Protein AF-A0A022QIA5-F1 (afdb_monomer)

Structure (mmCIF, N/CA/C/O backbone):
data_AF-A0A022QIA5-F1
#
_entry.id   AF-A0A022QIA5-F1
#
loop_
_atom_site.group_PDB
_atom_site.id
_atom_site.type_symbol
_atom_site.label_atom_id
_atom_site.label_alt_id
_atom_site.label_comp_id
_atom_site.label_asym_id
_atom_site.label_entity_id
_atom_site.label_seq_id
_atom_site.pdbx_PDB_ins_code
_atom_site.Cartn_x
_atom_site.Cartn_y
_atom_site.Cartn_z
_atom_site.occupancy
_atom_site.B_iso_or_equiv
_atom_site.auth_seq_id
_atom_site.auth_comp_id
_atom_site.auth_asym_id
_atom_site.auth_atom_id
_atom_site.pdbx_PDB_model_num
ATOM 1 N N . VAL A 1 1 ? 16.794 -0.903 4.811 1.00 48.12 1 VAL A N 1
ATOM 2 C CA . VAL A 1 1 ? 15.528 -0.507 4.130 1.00 48.12 1 VAL A CA 1
ATOM 3 C C . VAL A 1 1 ? 14.441 -1.575 4.216 1.00 48.12 1 VAL A C 1
ATOM 5 O O . VAL A 1 1 ? 13.542 -1.371 5.014 1.00 48.12 1 VAL A O 1
ATOM 8 N N . LEU A 1 2 ? 14.530 -2.714 3.507 1.00 49.31 2 LEU A N 1
ATOM 9 C CA . LEU A 1 2 ? 13.574 -3.840 3.649 1.00 49.31 2 LEU A CA 1
ATOM 10 C C . LEU A 1 2 ? 13.624 -4.485 5.048 1.00 49.31 2 LEU A C 1
ATOM 12 O O . LEU A 1 2 ? 12.595 -4.635 5.698 1.00 49.31 2 LEU A O 1
ATOM 16 N N . PHE A 1 3 ? 14.831 -4.749 5.564 1.00 47.00 3 PHE A N 1
ATOM 17 C CA . PHE A 1 3 ? 15.029 -5.278 6.923 1.00 47.00 3 PHE A CA 1
ATOM 18 C C . PHE A 1 3 ? 14.518 -4.336 8.031 1.00 47.00 3 PHE A C 1
ATOM 20 O O . PHE A 1 3 ? 13.974 -4.806 9.024 1.00 47.00 3 PHE A O 1
ATOM 27 N N . ASP A 1 4 ? 14.612 -3.012 7.847 1.00 51.31 4 ASP A N 1
ATOM 28 C CA . ASP A 1 4 ? 14.115 -2.027 8.826 1.00 51.31 4 ASP A CA 1
ATOM 29 C C . ASP A 1 4 ? 12.598 -1.815 8.769 1.00 51.31 4 ASP A C 1
ATOM 31 O O . ASP A 1 4 ? 12.047 -1.170 9.661 1.00 51.31 4 ASP A O 1
ATOM 35 N N . LEU A 1 5 ? 11.927 -2.236 7.691 1.00 52.97 5 LEU A N 1
ATOM 36 C CA . LEU A 1 5 ? 10.467 -2.183 7.595 1.00 52.97 5 LEU A CA 1
ATOM 37 C C . LEU A 1 5 ? 9.867 -3.420 8.270 1.00 52.97 5 LEU A C 1
ATOM 39 O O . LEU A 1 5 ? 8.979 -3.263 9.099 1.00 52.97 5 LEU A O 1
ATOM 43 N N . CYS A 1 6 ? 10.430 -4.609 8.016 1.00 55.09 6 CYS A N 1
ATOM 44 C CA . CYS A 1 6 ? 10.035 -5.842 8.707 1.00 55.09 6 CYS A CA 1
ATOM 45 C C . CYS A 1 6 ? 10.266 -5.762 10.225 1.00 55.09 6 CYS A C 1
ATOM 47 O O . CYS A 1 6 ? 9.341 -6.016 10.985 1.00 55.09 6 CYS A O 1
ATOM 49 N N . PHE A 1 7 ? 11.434 -5.287 10.682 1.00 53.16 7 PHE A N 1
ATOM 50 C CA . PHE A 1 7 ? 11.736 -5.208 12.122 1.00 53.16 7 PHE A CA 1
ATOM 51 C C . PHE A 1 7 ? 10.823 -4.236 12.898 1.00 53.16 7 PHE A C 1
ATOM 53 O O . PHE A 1 7 ? 10.632 -4.367 14.107 1.00 53.16 7 PHE A O 1
ATOM 60 N N . LEU A 1 8 ? 10.251 -3.241 12.210 1.00 53.69 8 LEU A N 1
ATOM 61 C CA . LEU A 1 8 ? 9.265 -2.323 12.789 1.00 53.69 8 LEU A CA 1
ATOM 62 C C . LEU A 1 8 ? 7.876 -2.958 12.917 1.00 53.69 8 LEU A C 1
ATOM 64 O O . LEU A 1 8 ? 7.134 -2.553 13.805 1.00 53.69 8 LEU A O 1
ATOM 68 N N . LEU A 1 9 ? 7.550 -3.937 12.069 1.00 54.66 9 LEU A N 1
ATOM 69 C CA . LEU A 1 9 ? 6.294 -4.691 12.107 1.00 54.66 9 LEU A CA 1
ATOM 70 C C . LEU A 1 9 ? 6.356 -5.845 13.124 1.00 54.66 9 LEU A C 1
ATOM 72 O O . LEU A 1 9 ? 5.374 -6.090 13.815 1.00 54.66 9 LEU A O 1
ATOM 76 N N . ASP A 1 10 ? 7.526 -6.464 13.317 1.00 54.59 10 ASP A N 1
ATOM 77 C CA . ASP A 1 10 ? 7.734 -7.539 14.308 1.00 54.59 10 ASP A CA 1
ATOM 78 C C . ASP A 1 10 ? 7.530 -7.081 15.772 1.00 54.59 10 ASP A C 1
ATOM 80 O O . ASP A 1 10 ? 7.316 -7.901 16.664 1.00 54.59 10 ASP A O 1
ATOM 84 N N . ASN A 1 11 ? 7.574 -5.768 16.037 1.00 49.16 11 ASN A N 1
ATOM 85 C CA . ASN A 1 11 ? 7.332 -5.175 17.361 1.00 49.16 11 ASN A CA 1
ATOM 86 C C . ASN A 1 11 ? 5.886 -4.700 17.588 1.00 49.16 11 ASN A C 1
ATOM 88 O O . ASN A 1 11 ? 5.582 -4.229 18.683 1.00 49.16 11 ASN A O 1
ATOM 92 N N . ILE A 1 12 ? 4.986 -4.832 16.606 1.00 56.47 12 IL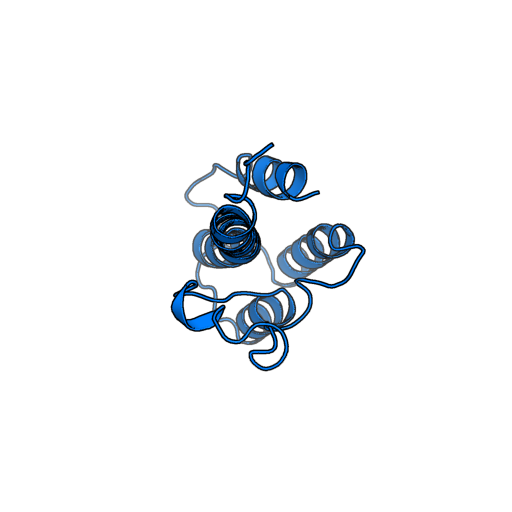E A N 1
ATOM 93 C CA . ILE A 1 12 ? 3.555 -4.499 16.768 1.00 56.47 12 ILE A CA 1
ATOM 94 C C . ILE A 1 12 ? 2.762 -5.729 17.244 1.00 56.47 12 ILE A C 1
ATOM 96 O O . ILE A 1 12 ? 1.567 -5.880 17.020 1.00 56.47 12 ILE A O 1
ATOM 100 N N . GLY A 1 13 ? 3.436 -6.641 17.946 1.00 55.81 13 GLY A N 1
ATOM 101 C CA . GLY A 1 13 ? 2.808 -7.790 18.577 1.00 55.81 13 GLY A CA 1
ATOM 102 C C . GLY A 1 13 ? 1.950 -7.377 19.771 1.00 55.81 13 GLY A C 1
ATO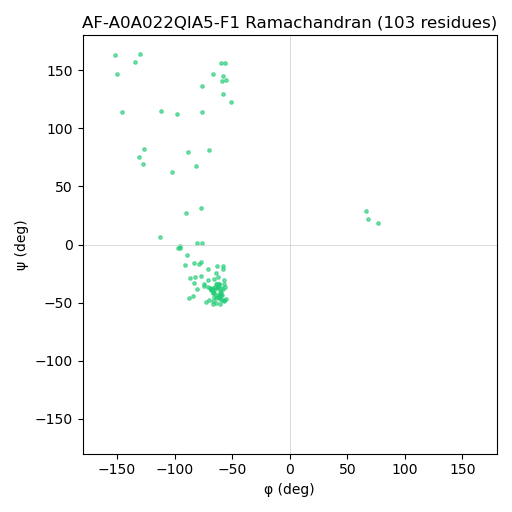M 103 O O . GLY A 1 13 ? 2.383 -7.524 20.910 1.00 55.81 13 GLY A O 1
ATOM 104 N N . THR A 1 14 ? 0.718 -6.925 19.527 1.00 51.75 14 THR A N 1
ATOM 105 C CA . THR A 1 14 ? -0.361 -6.947 20.526 1.00 51.75 14 THR A CA 1
ATOM 106 C C . THR A 1 14 ? -1.714 -7.205 19.871 1.00 51.75 14 THR A C 1
ATOM 108 O O . THR A 1 14 ? -2.240 -6.356 19.158 1.00 51.75 14 THR A O 1
ATOM 111 N N . ALA A 1 15 ? -2.302 -8.362 20.181 1.00 59.03 15 ALA A N 1
ATOM 112 C CA . ALA A 1 15 ? -3.692 -8.683 19.884 1.00 59.03 15 ALA A CA 1
ATOM 113 C C . ALA A 1 15 ? -4.666 -7.793 20.688 1.00 59.03 15 ALA A C 1
ATOM 115 O O . ALA A 1 15 ? -4.408 -7.484 21.854 1.00 59.03 15 ALA A O 1
ATOM 116 N N . ALA A 1 16 ? -5.818 -7.486 20.077 1.00 57.62 16 ALA A N 1
ATOM 117 C CA . ALA A 1 16 ? -7.022 -6.879 20.670 1.00 57.62 16 ALA A CA 1
ATOM 118 C C . ALA A 1 16 ? -7.000 -5.364 20.969 1.00 57.62 16 ALA A C 1
ATOM 120 O O . ALA A 1 16 ? -7.850 -4.877 21.722 1.00 57.62 16 ALA A O 1
ATOM 121 N N . ALA A 1 17 ? -6.092 -4.595 20.363 1.00 63.00 17 ALA A N 1
ATOM 122 C CA . ALA A 1 17 ? -6.215 -3.138 20.371 1.00 63.00 17 ALA A CA 1
ATOM 123 C C . ALA A 1 17 ? -7.302 -2.688 19.369 1.00 63.00 17 ALA A C 1
ATOM 125 O O . ALA A 1 17 ? -7.347 -3.204 18.250 1.00 63.00 17 ALA A O 1
ATOM 126 N N . PRO A 1 18 ? -8.188 -1.738 19.728 1.00 73.94 18 PRO A N 1
ATOM 127 C CA . PRO A 1 18 ? -9.098 -1.138 18.757 1.00 73.94 18 PRO A CA 1
ATOM 128 C C . PRO A 1 18 ? -8.294 -0.499 17.622 1.00 73.94 18 PRO A C 1
ATOM 130 O O . PRO A 1 18 ? -7.217 0.053 17.865 1.00 73.94 18 PRO A O 1
ATOM 133 N N . LEU A 1 19 ? -8.826 -0.561 16.396 1.00 83.06 19 LEU A N 1
ATOM 134 C CA . LEU A 1 19 ? -8.209 0.077 15.236 1.00 83.06 19 LEU A CA 1
ATOM 135 C C . LEU A 1 19 ? -7.902 1.549 15.577 1.00 83.06 19 LEU A C 1
ATOM 137 O O . LEU A 1 19 ? -8.824 2.278 15.965 1.00 83.06 19 LEU A O 1
ATOM 141 N N . PRO A 1 20 ? -6.636 1.995 15.465 1.00 87.50 20 PRO A N 1
ATOM 142 C CA . PRO A 1 20 ? -6.296 3.399 15.636 1.00 87.50 20 PRO A CA 1
ATOM 143 C C . PRO A 1 20 ? -7.103 4.278 14.682 1.00 87.50 20 PRO A C 1
ATOM 145 O O . PRO A 1 20 ? -7.549 3.828 13.624 1.00 87.50 20 PRO A O 1
ATOM 148 N N . ASP A 1 21 ? -7.274 5.554 15.027 1.00 92.31 21 ASP A N 1
ATOM 149 C CA . ASP A 1 21 ? -7.946 6.462 14.108 1.00 92.31 21 ASP A CA 1
ATOM 150 C C . ASP A 1 21 ? -7.202 6.559 12.765 1.00 92.31 21 ASP A C 1
ATOM 152 O O . ASP A 1 21 ? -6.000 6.305 12.633 1.00 92.31 21 ASP A O 1
ATOM 156 N N . LYS A 1 22 ? -7.951 6.944 11.737 1.00 92.75 22 LYS A N 1
ATOM 157 C CA . LYS A 1 22 ? -7.460 7.001 10.363 1.00 92.75 22 LYS A CA 1
ATOM 158 C C . LYS A 1 22 ? -6.235 7.906 10.200 1.00 92.75 22 LYS A C 1
ATOM 160 O O . LYS A 1 22 ? -5.358 7.587 9.406 1.00 92.75 22 LYS A O 1
ATOM 165 N N . ASN A 1 23 ? -6.142 8.999 10.959 1.00 94.44 23 ASN A N 1
ATOM 166 C CA . ASN A 1 23 ? -5.010 9.922 10.872 1.00 94.44 23 ASN A CA 1
ATOM 167 C C . ASN A 1 23 ? -3.735 9.292 11.447 1.00 94.44 23 ASN A C 1
ATOM 169 O O . ASN A 1 23 ? -2.648 9.504 10.910 1.00 94.44 23 ASN A O 1
ATOM 173 N N . ALA A 1 24 ? -3.858 8.497 12.512 1.00 92.69 24 ALA A N 1
ATOM 174 C CA . ALA A 1 24 ? -2.747 7.733 13.063 1.00 92.69 24 ALA A CA 1
ATOM 175 C C . ALA A 1 24 ? -2.222 6.694 12.056 1.00 92.69 24 ALA A C 1
ATOM 177 O O . ALA A 1 24 ? -1.008 6.583 11.874 1.00 92.69 24 ALA A O 1
ATOM 178 N N . LEU A 1 25 ? -3.117 5.983 11.363 1.00 93.12 25 LEU A N 1
ATOM 179 C CA . LEU A 1 25 ? -2.744 5.007 10.332 1.00 93.12 25 LEU A CA 1
ATOM 180 C C . LEU A 1 25 ? -2.094 5.674 9.109 1.00 93.12 25 LEU A C 1
ATOM 182 O O . LEU A 1 25 ? -1.065 5.196 8.635 1.00 93.12 25 LEU A O 1
ATOM 186 N N . GLU A 1 26 ? -2.610 6.819 8.653 1.00 95.94 26 GLU A N 1
ATOM 187 C CA . GLU A 1 26 ? -1.969 7.618 7.594 1.00 95.94 26 GLU A CA 1
ATOM 188 C C . GLU A 1 26 ? -0.563 8.083 8.005 1.00 95.94 26 GLU A C 1
ATOM 190 O O . GLU A 1 26 ? 0.390 7.957 7.237 1.00 95.94 26 GLU A O 1
ATOM 195 N N . LEU A 1 27 ? -0.378 8.532 9.253 1.00 94.00 27 LEU A N 1
ATOM 196 C CA . LEU A 1 27 ? 0.941 8.926 9.755 1.00 94.00 27 LEU A CA 1
ATOM 197 C C . LEU A 1 27 ? 1.935 7.754 9.766 1.00 94.00 27 LEU A C 1
ATOM 199 O O . LEU A 1 27 ? 3.131 7.949 9.524 1.00 94.00 27 LEU A O 1
ATOM 203 N N . ILE A 1 28 ? 1.465 6.541 10.069 1.00 91.00 28 ILE A N 1
ATOM 204 C CA . ILE A 1 28 ? 2.278 5.324 9.974 1.00 91.00 28 ILE A CA 1
ATOM 205 C C . ILE A 1 28 ? 2.665 5.082 8.514 1.00 91.00 28 ILE A C 1
ATOM 207 O O . ILE A 1 28 ? 3.855 4.935 8.229 1.00 91.00 28 ILE A O 1
ATOM 211 N N . LEU A 1 29 ? 1.705 5.116 7.586 1.00 93.56 29 LEU A N 1
ATOM 212 C CA . LEU A 1 29 ? 1.978 4.936 6.160 1.00 93.56 29 LEU A CA 1
ATOM 213 C C . LEU A 1 29 ? 2.968 5.971 5.617 1.00 93.56 29 LEU A C 1
ATOM 215 O O . LEU A 1 29 ? 3.842 5.618 4.829 1.00 93.56 29 LEU A O 1
ATOM 219 N N . ASP A 1 30 ? 2.893 7.225 6.057 1.00 94.56 30 ASP A N 1
ATOM 220 C CA . ASP A 1 30 ? 3.835 8.273 5.655 1.00 94.56 30 ASP A CA 1
ATOM 221 C C . ASP A 1 30 ? 5.249 8.006 6.173 1.00 94.56 30 ASP A C 1
ATOM 223 O O . ASP A 1 30 ? 6.236 8.202 5.461 1.00 94.56 30 ASP A O 1
ATOM 227 N N . LYS A 1 31 ? 5.378 7.542 7.421 1.00 90.94 31 LYS A N 1
ATOM 228 C CA . LYS A 1 31 ? 6.681 7.172 7.993 1.00 90.94 31 LYS A CA 1
ATOM 229 C C . LYS A 1 31 ? 7.293 5.969 7.280 1.00 90.94 31 LYS A C 1
ATOM 231 O O . LYS A 1 31 ? 8.507 5.952 7.080 1.00 90.94 31 LYS A O 1
ATOM 236 N N . LEU A 1 32 ? 6.477 4.984 6.911 1.00 89.25 32 LEU A N 1
ATOM 237 C CA . LEU A 1 32 ? 6.925 3.798 6.184 1.00 89.25 32 LEU A CA 1
ATOM 238 C C . LEU A 1 32 ? 7.315 4.151 4.744 1.00 89.25 32 LEU A C 1
ATOM 240 O O . LEU A 1 32 ? 8.419 3.816 4.323 1.00 89.25 32 LEU A O 1
ATOM 244 N N . GLN A 1 33 ? 6.479 4.903 4.023 1.00 92.56 33 GLN A N 1
ATOM 245 C CA . GLN A 1 33 ? 6.743 5.293 2.635 1.00 92.56 33 GLN A CA 1
ATOM 246 C C . GLN A 1 33 ? 7.957 6.218 2.500 1.00 92.56 33 GLN A C 1
ATOM 248 O O . GLN A 1 33 ? 8.681 6.130 1.517 1.00 92.56 33 GLN A O 1
ATOM 253 N N . LYS A 1 34 ? 8.281 7.035 3.511 1.00 91.12 34 LYS A N 1
ATOM 254 C CA . LYS A 1 34 ? 9.549 7.794 3.531 1.00 91.12 34 LYS A CA 1
ATOM 255 C C . LYS A 1 34 ? 10.800 6.913 3.436 1.00 91.12 34 LYS A C 1
ATOM 257 O O . LYS A 1 34 ? 11.861 7.423 3.084 1.00 91.12 34 LYS A O 1
ATOM 262 N N . LYS A 1 35 ? 10.706 5.619 3.766 1.00 86.44 35 LYS A N 1
ATOM 263 C CA . LYS A 1 35 ? 11.808 4.661 3.591 1.00 86.44 35 LYS A CA 1
ATOM 264 C C . LYS A 1 35 ? 11.892 4.100 2.170 1.00 86.44 35 LYS A C 1
ATOM 266 O O . LYS A 1 35 ? 12.935 3.563 1.807 1.00 86.44 35 LYS A O 1
ATOM 271 N N . ASP A 1 36 ? 10.843 4.242 1.366 1.00 89.25 36 ASP A N 1
ATOM 272 C CA . ASP A 1 36 ? 10.845 3.923 -0.061 1.00 89.25 36 ASP A CA 1
ATOM 273 C C . ASP A 1 36 ? 11.458 5.079 -0.866 1.00 89.25 36 ASP A C 1
ATOM 275 O O . ASP A 1 36 ? 10.791 5.795 -1.607 1.00 89.25 36 ASP A O 1
ATOM 279 N N . VAL A 1 37 ? 12.762 5.293 -0.674 1.00 89.25 37 VAL A N 1
ATOM 280 C CA . VAL A 1 37 ? 13.509 6.433 -1.241 1.00 89.25 37 VAL A CA 1
ATOM 281 C C . VAL A 1 37 ? 13.413 6.499 -2.769 1.00 89.25 37 VAL A C 1
ATOM 283 O O . VAL A 1 37 ? 13.464 7.585 -3.342 1.00 89.25 37 VAL A O 1
ATOM 286 N N . TYR A 1 38 ? 13.275 5.347 -3.425 1.00 89.94 38 TYR A N 1
ATOM 287 C CA . TYR A 1 38 ? 13.211 5.235 -4.882 1.00 89.94 38 TYR A CA 1
ATOM 288 C C . TYR A 1 38 ? 11.778 5.151 -5.424 1.00 89.94 38 TYR A C 1
ATOM 290 O O . TYR A 1 38 ? 11.604 5.120 -6.639 1.00 89.94 38 TYR A O 1
ATOM 298 N N . GLY A 1 39 ? 10.763 5.122 -4.555 1.00 91.06 39 GLY A N 1
ATOM 299 C CA . GLY A 1 39 ? 9.357 5.060 -4.956 1.00 91.06 39 GLY A CA 1
ATOM 300 C C . GLY A 1 39 ? 8.943 3.740 -5.612 1.00 91.06 39 GLY A C 1
ATOM 301 O O . GLY A 1 39 ? 7.967 3.720 -6.355 1.00 91.06 39 GLY A O 1
ATOM 302 N N . VAL A 1 40 ? 9.677 2.648 -5.377 1.00 90.00 40 VAL A N 1
ATOM 303 C CA . VAL A 1 40 ? 9.445 1.350 -6.043 1.00 90.00 40 VAL A CA 1
ATOM 304 C C . VAL A 1 40 ? 8.163 0.679 -5.540 1.00 90.00 40 VAL A C 1
ATOM 306 O O . VAL A 1 40 ? 7.592 -0.158 -6.231 1.00 90.00 40 VAL A O 1
ATOM 309 N N . TYR A 1 41 ? 7.688 1.063 -4.355 1.00 92.81 41 TYR A N 1
ATOM 310 C CA . TYR A 1 41 ? 6.500 0.509 -3.704 1.00 92.81 41 TYR A CA 1
ATOM 311 C C . TYR A 1 41 ? 5.358 1.529 -3.601 1.00 92.81 41 TYR A C 1
ATOM 313 O O . TYR A 1 41 ? 4.362 1.277 -2.918 1.00 92.81 41 TYR A O 1
ATOM 321 N N . ALA A 1 42 ? 5.516 2.705 -4.216 1.00 95.38 42 ALA A N 1
ATOM 322 C CA . ALA A 1 42 ? 4.555 3.798 -4.123 1.00 95.38 42 ALA A CA 1
ATOM 323 C C . ALA A 1 42 ? 3.229 3.472 -4.827 1.00 95.38 42 ALA A C 1
ATOM 325 O O . ALA A 1 42 ? 2.172 3.800 -4.296 1.00 95.38 42 ALA A O 1
ATOM 326 N N . GLU A 1 43 ? 3.305 2.811 -5.982 1.00 97.56 43 GLU A N 1
ATOM 327 C CA . GLU A 1 43 ? 2.189 2.493 -6.877 1.00 97.56 43 GLU A CA 1
ATOM 328 C C . GLU A 1 43 ? 2.208 1.000 -7.255 1.00 97.56 43 GLU A C 1
ATOM 330 O O . GLU A 1 43 ? 3.237 0.338 -7.071 1.00 97.56 43 GLU A O 1
ATOM 335 N N . PRO A 1 44 ? 1.103 0.448 -7.798 1.00 97.81 44 PRO A N 1
ATOM 336 C CA . PRO A 1 44 ? 1.079 -0.924 -8.290 1.00 97.81 44 PRO A CA 1
ATOM 337 C C . PRO A 1 44 ? 2.179 -1.183 -9.326 1.00 97.81 44 PRO A C 1
ATOM 339 O O . PRO A 1 44 ? 2.440 -0.347 -10.192 1.00 97.81 44 PRO A O 1
ATOM 342 N N . VAL A 1 45 ? 2.783 -2.371 -9.270 1.00 95.38 45 VAL A N 1
ATOM 343 C CA . VAL A 1 45 ? 3.822 -2.786 -10.222 1.00 95.38 45 VAL A CA 1
ATOM 344 C C . VAL A 1 45 ? 3.299 -2.754 -11.660 1.00 95.38 45 VAL A C 1
ATOM 346 O O . VAL A 1 45 ? 2.273 -3.351 -11.976 1.00 95.38 45 VAL A O 1
ATOM 349 N N . ASP A 1 46 ? 4.025 -2.102 -12.569 1.00 94.25 46 ASP A N 1
ATOM 350 C CA . ASP A 1 46 ? 3.663 -2.127 -13.985 1.00 94.25 46 ASP A CA 1
ATOM 351 C C . ASP A 1 46 ? 4.053 -3.472 -14.616 1.00 94.25 46 ASP A C 1
ATOM 353 O O . ASP A 1 46 ? 5.230 -3.789 -14.785 1.00 94.25 46 ASP A O 1
ATOM 357 N N . SER A 1 47 ? 3.050 -4.252 -15.024 1.00 92.62 47 SER A N 1
ATOM 358 C CA . SER A 1 47 ? 3.235 -5.507 -15.772 1.00 92.62 47 SER A CA 1
ATOM 359 C C . SER A 1 47 ? 4.001 -5.352 -17.093 1.00 92.62 47 SER A C 1
ATOM 361 O O . SER A 1 47 ? 4.495 -6.336 -17.629 1.00 92.62 47 SER A O 1
ATOM 363 N N . LYS A 1 48 ? 4.109 -4.144 -17.658 1.00 93.62 48 LYS A N 1
ATOM 364 C CA . LYS A 1 48 ? 4.952 -3.905 -18.838 1.00 93.62 48 LYS A CA 1
ATOM 365 C C . LYS A 1 48 ? 6.434 -3.897 -18.485 1.00 93.62 48 LYS A C 1
ATOM 367 O O . LYS A 1 48 ? 7.240 -4.369 -19.281 1.00 93.62 48 LYS A O 1
ATOM 372 N N . GLU A 1 49 ? 6.767 -3.376 -17.308 1.00 91.00 49 GLU A N 1
ATOM 373 C CA . GLU A 1 49 ? 8.134 -3.319 -16.789 1.00 91.00 49 GLU A CA 1
ATOM 374 C C . GLU A 1 49 ? 8.544 -4.669 -16.185 1.00 91.00 49 GLU A C 1
ATOM 376 O O . GLU A 1 49 ? 9.672 -5.115 -16.386 1.00 91.00 49 GLU A O 1
ATOM 381 N N . LEU A 1 50 ? 7.615 -5.354 -15.502 1.00 91.88 50 LEU A N 1
ATOM 382 C CA . LEU A 1 50 ? 7.816 -6.680 -14.906 1.00 91.88 50 LEU A CA 1
ATOM 383 C C . LEU A 1 50 ? 6.727 -7.681 -15.358 1.00 91.88 50 LEU A C 1
ATOM 385 O O . LEU A 1 50 ? 5.752 -7.910 -14.632 1.00 91.88 50 LEU A O 1
ATOM 389 N N . PRO A 1 51 ? 6.871 -8.294 -16.550 1.00 93.88 51 PRO A N 1
ATOM 390 C CA . PRO A 1 51 ? 5.836 -9.144 -17.150 1.00 93.88 51 PRO A CA 1
ATOM 391 C C . PRO A 1 51 ? 5.451 -10.397 -16.361 1.00 93.88 51 PRO A C 1
ATOM 393 O O . PRO A 1 51 ? 4.319 -10.856 -16.479 1.00 93.88 51 PRO A O 1
ATOM 396 N N . ASP A 1 52 ? 6.357 -10.949 -15.557 1.00 93.19 52 ASP A N 1
ATOM 397 C CA . ASP A 1 52 ? 6.150 -12.166 -14.765 1.00 93.19 52 ASP A CA 1
ATOM 398 C C . ASP A 1 52 ? 5.719 -11.888 -13.315 1.00 93.19 52 ASP A C 1
ATOM 400 O O . ASP A 1 52 ? 5.412 -12.820 -12.566 1.00 93.19 52 ASP A O 1
ATOM 404 N N . TYR A 1 53 ? 5.639 -10.617 -12.900 1.00 94.50 53 TYR A N 1
ATOM 405 C CA . TYR A 1 53 ? 5.366 -10.253 -11.508 1.00 94.50 53 TYR A CA 1
ATOM 406 C C . TYR A 1 53 ? 4.059 -10.855 -10.987 1.00 94.50 53 TYR A C 1
ATOM 408 O O . TYR A 1 53 ? 4.038 -11.493 -9.935 1.00 94.50 53 TYR A O 1
ATOM 416 N N . TYR A 1 54 ? 2.971 -10.713 -11.743 1.00 95.62 54 TYR A N 1
ATOM 417 C CA . TYR A 1 54 ? 1.641 -11.177 -11.335 1.00 95.62 54 TYR A CA 1
ATOM 418 C C . TYR A 1 54 ? 1.444 -12.695 -11.471 1.00 95.62 54 TYR A C 1
ATOM 420 O O . TYR A 1 54 ? 0.537 -13.263 -10.856 1.00 95.62 54 TYR A O 1
ATOM 428 N N . ASP A 1 55 ? 2.319 -13.383 -12.206 1.00 94.81 55 ASP A N 1
ATOM 429 C CA . ASP A 1 55 ? 2.350 -14.846 -12.213 1.00 94.81 55 ASP A CA 1
ATOM 430 C C . ASP A 1 55 ? 2.955 -15.384 -10.910 1.00 94.81 55 ASP A C 1
ATOM 432 O O . ASP A 1 55 ? 2.522 -16.421 -10.387 1.00 94.81 55 ASP A O 1
ATOM 436 N N . LEU A 1 56 ? 3.926 -14.657 -10.356 1.00 93.50 56 LEU A N 1
ATOM 437 C CA . LEU A 1 56 ? 4.678 -15.022 -9.159 1.00 93.50 56 LEU A CA 1
ATOM 438 C C . LEU A 1 56 ? 3.994 -14.559 -7.869 1.00 93.50 56 LEU A C 1
ATOM 440 O O . LEU A 1 56 ? 3.860 -15.341 -6.924 1.00 93.50 56 LEU A O 1
ATOM 444 N N . ILE A 1 57 ? 3.543 -13.309 -7.841 1.00 95.44 57 ILE A N 1
ATOM 445 C CA . ILE A 1 57 ? 2.984 -12.640 -6.671 1.00 95.44 57 ILE A CA 1
ATOM 446 C C . ILE A 1 57 ? 1.460 -12.699 -6.718 1.00 95.44 57 ILE A C 1
ATOM 448 O O . ILE A 1 57 ? 0.814 -12.087 -7.564 1.00 95.44 57 ILE A O 1
ATOM 452 N N . LYS A 1 58 ? 0.870 -13.450 -5.781 1.00 96.44 58 LYS A N 1
ATOM 453 C CA . LYS A 1 58 ? -0.579 -13.720 -5.761 1.00 96.44 58 LYS A CA 1
ATOM 454 C C . LYS A 1 58 ? -1.413 -12.607 -5.138 1.00 96.44 58 LYS A C 1
ATOM 456 O O . LYS A 1 58 ? -2.568 -12.441 -5.517 1.00 96.44 58 LYS A O 1
ATOM 461 N N . TYR A 1 59 ? -0.828 -11.853 -4.214 1.00 97.56 59 TYR A N 1
ATOM 462 C CA . TYR A 1 59 ? -1.496 -10.769 -3.495 1.00 97.56 59 TYR A CA 1
ATOM 463 C C . TYR A 1 59 ? -0.660 -9.489 -3.607 1.00 97.56 59 TYR A C 1
ATOM 465 O O . TYR A 1 59 ? -0.031 -9.090 -2.628 1.00 97.56 59 TYR A O 1
ATOM 473 N N . PRO A 1 60 ? -0.580 -8.884 -4.808 1.00 97.50 60 PRO A N 1
ATOM 474 C CA . PRO A 1 60 ? 0.190 -7.664 -5.036 1.00 97.50 60 PRO A CA 1
ATOM 475 C C . PRO A 1 60 ? -0.305 -6.536 -4.125 1.00 97.50 60 PRO A C 1
ATOM 477 O O . PRO A 1 60 ? -1.509 -6.393 -3.904 1.00 97.50 60 PRO A O 1
ATOM 480 N N . MET A 1 61 ? 0.628 -5.746 -3.595 1.00 98.25 61 MET A N 1
ATOM 481 C CA . MET A 1 61 ? 0.325 -4.649 -2.681 1.00 98.25 61 MET A CA 1
ATOM 482 C C . MET A 1 61 ? 1.358 -3.532 -2.803 1.00 98.25 61 MET A C 1
ATOM 484 O O . MET A 1 61 ? 2.537 -3.796 -3.035 1.00 98.25 61 MET A O 1
ATOM 488 N N . ASP A 1 62 ? 0.895 -2.300 -2.619 1.00 97.62 62 ASP A N 1
ATOM 489 C CA . ASP A 1 62 ? 1.651 -1.056 -2.749 1.00 97.62 62 ASP A CA 1
ATOM 490 C C . ASP A 1 62 ? 1.047 0.027 -1.833 1.00 97.62 62 ASP A C 1
ATOM 492 O O . ASP A 1 62 ? -0.092 -0.091 -1.363 1.00 97.62 62 ASP A O 1
ATOM 496 N N . PHE A 1 63 ? 1.796 1.099 -1.570 1.00 97.44 63 PHE A N 1
ATOM 497 C CA . PHE A 1 63 ? 1.379 2.152 -0.641 1.00 97.44 63 PHE A CA 1
ATOM 498 C C . PHE A 1 63 ? 0.120 2.915 -1.083 1.00 97.44 63 PHE A C 1
ATOM 500 O O . PHE A 1 63 ? -0.664 3.321 -0.214 1.00 97.44 63 PHE A O 1
ATOM 507 N N . ALA A 1 64 ? -0.099 3.122 -2.385 1.00 98.31 64 ALA A N 1
ATOM 508 C CA . ALA A 1 64 ? -1.302 3.776 -2.899 1.00 98.31 64 ALA A CA 1
ATOM 509 C C . ALA A 1 64 ? -2.544 2.889 -2.718 1.00 98.31 64 ALA A C 1
ATOM 511 O O . ALA A 1 64 ? -3.621 3.377 -2.355 1.00 98.31 64 ALA A O 1
ATOM 512 N N . THR A 1 65 ? -2.408 1.575 -2.895 1.00 98.62 65 THR A N 1
ATOM 513 C CA . THR A 1 65 ? -3.475 0.603 -2.645 1.00 98.62 65 THR A CA 1
ATOM 514 C C . THR A 1 65 ? -3.841 0.523 -1.167 1.00 98.62 65 THR A C 1
ATOM 516 O O . THR A 1 65 ? -5.033 0.598 -0.854 1.00 98.62 65 THR A O 1
ATOM 519 N N . VAL A 1 66 ? -2.864 0.470 -0.253 1.00 98.25 66 VAL A N 1
ATOM 520 C CA . VAL A 1 66 ? -3.138 0.495 1.198 1.00 98.25 66 VAL A CA 1
ATOM 521 C C . VAL A 1 66 ? -3.853 1.787 1.602 1.00 98.25 66 VAL A C 1
ATOM 523 O O . VAL A 1 66 ? -4.863 1.737 2.306 1.00 98.25 66 VAL A O 1
ATOM 526 N N . ARG A 1 67 ? -3.417 2.947 1.088 1.00 98.25 67 ARG A N 1
ATOM 527 C CA . ARG A 1 67 ? -4.114 4.227 1.320 1.00 98.25 67 ARG A CA 1
ATOM 528 C C . ARG A 1 67 ? -5.543 4.194 0.820 1.00 98.25 67 ARG A C 1
ATOM 530 O O . ARG A 1 67 ? -6.452 4.561 1.550 1.00 98.25 67 ARG A O 1
ATOM 537 N N . ARG A 1 68 ? -5.779 3.714 -0.399 1.00 98.62 68 ARG A N 1
ATOM 538 C CA . ARG A 1 68 ? -7.134 3.610 -0.954 1.00 98.62 68 ARG A CA 1
ATOM 539 C C . ARG A 1 68 ? -8.033 2.714 -0.095 1.00 98.62 68 ARG A C 1
ATOM 541 O O . ARG A 1 68 ? -9.168 3.094 0.181 1.00 98.62 68 ARG A O 1
ATOM 548 N N . LYS A 1 69 ? -7.529 1.565 0.370 1.00 98.44 69 LYS A N 1
ATOM 549 C CA . LYS A 1 69 ? -8.255 0.665 1.285 1.00 98.44 69 LYS A CA 1
ATOM 550 C C . LYS A 1 69 ? -8.559 1.343 2.625 1.00 98.44 69 LYS A C 1
ATOM 552 O O . LYS A 1 69 ? -9.703 1.307 3.074 1.00 98.44 69 LYS A O 1
ATOM 557 N N . LEU A 1 70 ? -7.588 2.043 3.212 1.00 97.38 70 LEU A N 1
ATOM 558 C CA . LEU A 1 70 ? -7.779 2.824 4.437 1.00 97.38 70 LEU A CA 1
ATOM 559 C C . LEU A 1 70 ? -8.821 3.935 4.244 1.00 97.38 70 LEU A C 1
ATOM 561 O O . LEU A 1 70 ? -9.709 4.128 5.075 1.00 97.38 70 LEU A O 1
ATOM 565 N N . GLN A 1 71 ? -8.753 4.650 3.121 1.00 97.00 71 GLN A N 1
ATOM 566 C CA . GLN A 1 71 ? -9.668 5.740 2.804 1.00 97.00 71 GLN A CA 1
ATOM 567 C C . GLN A 1 71 ? -11.113 5.267 2.654 1.00 97.00 71 GLN A C 1
ATOM 569 O O . GLN A 1 71 ? -12.017 5.938 3.157 1.00 97.00 71 GLN A O 1
ATOM 574 N N . ASN A 1 72 ? -11.291 4.084 2.069 1.00 97.50 72 ASN A N 1
ATOM 575 C CA . ASN A 1 72 ? -12.577 3.428 1.867 1.00 97.50 72 ASN A CA 1
ATOM 576 C C . ASN A 1 72 ? -13.102 2.692 3.112 1.00 97.50 72 ASN A C 1
ATOM 578 O O . ASN A 1 72 ? -14.153 2.061 3.029 1.00 97.50 72 ASN A O 1
ATOM 582 N N . GLY A 1 73 ? -12.388 2.731 4.245 1.00 95.25 73 GLY A N 1
ATOM 583 C CA . GLY A 1 73 ? -12.787 2.018 5.461 1.00 95.25 73 GLY A CA 1
ATOM 584 C C . GLY A 1 73 ? -12.745 0.496 5.309 1.00 95.25 73 GLY A C 1
ATOM 585 O O . GLY A 1 73 ? -13.522 -0.204 5.943 1.00 95.25 73 GLY A O 1
ATOM 586 N N . SER A 1 74 ? -11.867 -0.026 4.447 1.00 96.88 74 SER A N 1
ATOM 587 C CA . SER A 1 74 ? -11.752 -1.465 4.164 1.00 96.88 74 SER A CA 1
ATOM 588 C C . SER A 1 74 ? -11.030 -2.265 5.256 1.00 96.88 74 SER A C 1
ATOM 590 O O . SER A 1 74 ? -10.841 -3.466 5.081 1.00 96.88 74 SER A O 1
ATOM 592 N N . TYR A 1 75 ? -10.600 -1.613 6.339 1.00 95.44 75 TYR A N 1
ATOM 593 C CA . TYR A 1 75 ? -9.961 -2.245 7.489 1.00 95.44 75 TYR A CA 1
ATOM 594 C C . TYR A 1 75 ? -10.886 -2.146 8.698 1.00 95.44 75 TYR A C 1
ATOM 596 O O . TYR A 1 75 ? -11.167 -1.052 9.184 1.00 95.44 75 TYR A O 1
ATOM 604 N N . GLU A 1 76 ? -11.352 -3.294 9.173 1.00 91.62 76 GLU A N 1
ATOM 605 C CA . GLU A 1 76 ? -12.132 -3.435 10.403 1.00 91.62 76 GLU A CA 1
ATOM 606 C C . GLU A 1 76 ? -11.217 -3.580 11.624 1.00 91.62 76 GLU A C 1
ATOM 608 O O . GLU A 1 76 ? -11.582 -3.183 12.731 1.00 91.62 76 GLU A O 1
ATOM 613 N N . THR A 1 77 ? -10.018 -4.136 11.422 1.00 89.62 77 THR A N 1
ATOM 614 C CA . THR A 1 77 ? -9.048 -4.404 12.488 1.00 89.62 77 THR A CA 1
ATOM 615 C C . THR A 1 77 ? -7.640 -3.963 12.095 1.00 89.62 77 THR A C 1
ATOM 617 O O . THR A 1 77 ? -7.323 -3.825 10.908 1.00 89.62 77 THR A O 1
ATOM 620 N N . LEU A 1 78 ? -6.789 -3.718 13.098 1.00 86.06 78 LEU A N 1
ATOM 621 C CA . LEU A 1 78 ? -5.402 -3.306 12.874 1.00 86.06 78 LEU A CA 1
ATOM 622 C C . LEU A 1 78 ? -4.620 -4.396 12.131 1.00 86.06 78 LEU A C 1
ATOM 624 O O . LEU A 1 78 ? -3.845 -4.088 11.232 1.00 86.06 78 LEU A O 1
ATOM 628 N N . GLU A 1 79 ? -4.905 -5.663 12.422 1.00 87.38 79 GLU A N 1
ATOM 629 C CA . GLU A 1 79 ? -4.254 -6.817 11.803 1.00 87.38 79 GLU A CA 1
ATOM 630 C C . GLU A 1 79 ? -4.488 -6.862 10.284 1.00 87.38 79 GLU A C 1
ATOM 632 O O . GLU A 1 79 ? -3.601 -7.260 9.532 1.00 87.38 79 GLU A O 1
ATOM 637 N N . GLN A 1 80 ? -5.657 -6.425 9.799 1.00 93.75 80 GLN A N 1
ATOM 638 C CA . GLN A 1 80 ? -5.929 -6.354 8.357 1.00 93.75 80 GLN A CA 1
ATOM 639 C C . GLN A 1 80 ? -5.086 -5.270 7.669 1.00 9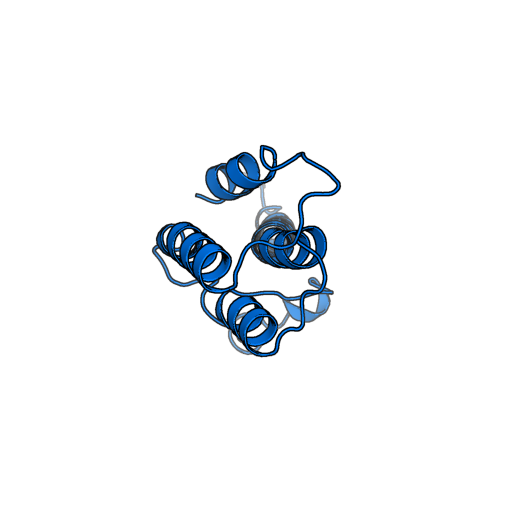3.75 80 GLN A C 1
ATOM 641 O O . GLN A 1 80 ? -4.611 -5.472 6.551 1.00 93.75 80 GLN A O 1
ATOM 646 N N . PHE A 1 81 ? -4.898 -4.128 8.334 1.00 93.69 81 PHE A N 1
ATOM 647 C CA . PHE A 1 81 ? -4.028 -3.056 7.854 1.00 93.69 81 PHE A CA 1
ATOM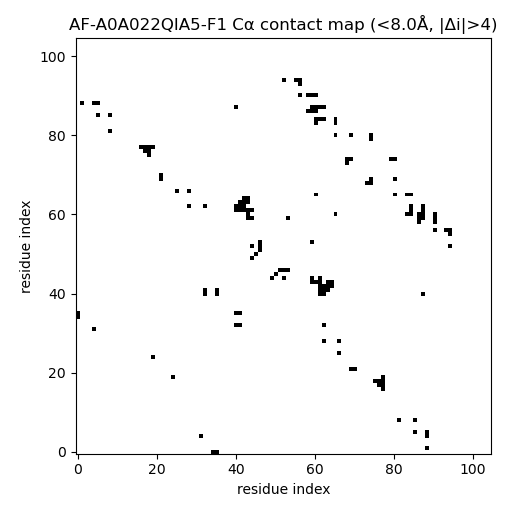 648 C C . PHE A 1 81 ? -2.559 -3.500 7.852 1.00 93.69 81 PHE A C 1
ATOM 650 O O . PHE A 1 81 ? -1.870 -3.359 6.843 1.00 93.69 81 PHE A O 1
ATOM 657 N N . GLU A 1 82 ? -2.093 -4.084 8.957 1.00 91.75 82 GLU A N 1
ATOM 658 C CA . GLU A 1 82 ? -0.730 -4.604 9.094 1.00 91.75 82 GLU A CA 1
ATOM 659 C C . GLU A 1 82 ? -0.420 -5.680 8.062 1.00 91.75 82 GLU A C 1
ATOM 661 O O . GLU A 1 82 ? 0.662 -5.670 7.478 1.00 91.75 82 GLU A O 1
ATOM 666 N N . HIS A 1 83 ? -1.375 -6.573 7.798 1.00 93.56 83 HIS A N 1
ATOM 667 C CA . HIS A 1 83 ? -1.224 -7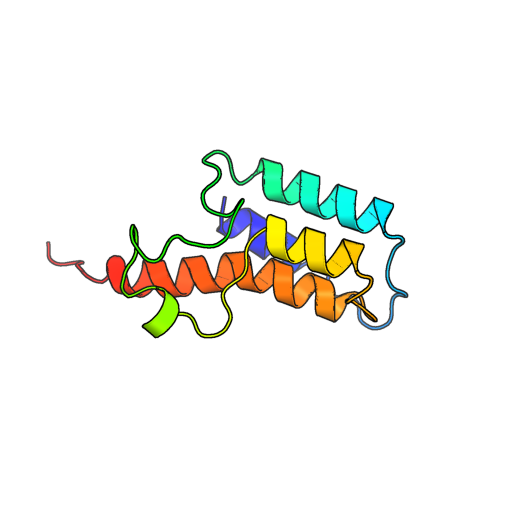.622 6.801 1.00 93.56 83 HIS A CA 1
ATOM 668 C C . HIS A 1 83 ? -0.908 -7.053 5.415 1.00 93.56 83 HIS A C 1
ATOM 670 O O . HIS A 1 83 ? 0.045 -7.490 4.773 1.00 93.56 83 HIS A O 1
ATOM 676 N N . ASP A 1 84 ? -1.656 -6.045 4.963 1.00 97.19 84 ASP A N 1
ATOM 677 C CA . ASP A 1 84 ? -1.388 -5.423 3.668 1.00 97.19 84 ASP A CA 1
ATOM 678 C C . ASP A 1 84 ? -0.059 -4.656 3.657 1.00 97.19 84 ASP A C 1
ATOM 680 O O . ASP A 1 84 ? 0.688 -4.720 2.682 1.00 97.19 84 ASP A O 1
ATOM 684 N N . VAL A 1 85 ? 0.279 -3.955 4.743 1.00 94.25 85 VAL A N 1
ATOM 685 C CA . VAL A 1 85 ? 1.586 -3.290 4.860 1.00 94.25 85 VAL A CA 1
ATOM 686 C C . VAL A 1 85 ? 2.724 -4.317 4.783 1.00 94.25 85 VAL A C 1
ATOM 6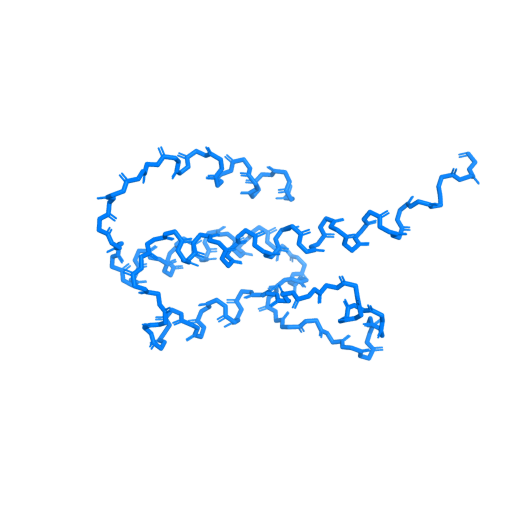88 O O . VAL A 1 85 ? 3.732 -4.071 4.119 1.00 94.25 85 VAL A O 1
ATOM 691 N N . PHE A 1 86 ? 2.556 -5.486 5.403 1.00 91.50 86 PHE A N 1
ATOM 692 C CA . PHE A 1 86 ? 3.519 -6.582 5.351 1.00 91.50 86 PHE A CA 1
ATOM 693 C C . PHE A 1 86 ? 3.641 -7.186 3.946 1.00 91.50 86 PHE A C 1
ATOM 695 O O . PHE A 1 86 ? 4.757 -7.488 3.514 1.00 91.50 86 PHE A O 1
ATOM 702 N N . LEU A 1 87 ? 2.530 -7.294 3.203 1.00 95.50 87 LEU A N 1
ATOM 703 C CA . LEU A 1 87 ? 2.533 -7.796 1.825 1.00 95.50 87 LEU A CA 1
ATOM 704 C C . LEU A 1 87 ? 3.468 -6.996 0.910 1.00 95.50 87 LEU A C 1
ATOM 706 O O . LEU A 1 87 ? 4.138 -7.594 0.071 1.00 95.50 87 LEU A O 1
ATOM 710 N N . ILE A 1 88 ? 3.581 -5.675 1.091 1.00 93.69 88 ILE A N 1
ATOM 711 C CA . ILE A 1 88 ? 4.509 -4.837 0.309 1.00 93.69 88 ILE A CA 1
ATOM 712 C C . ILE A 1 88 ? 5.945 -5.384 0.415 1.00 93.69 88 ILE A C 1
ATOM 714 O O . ILE A 1 88 ? 6.626 -5.581 -0.593 1.00 93.69 88 ILE A O 1
ATOM 718 N N . CYS A 1 89 ? 6.393 -5.696 1.634 1.00 88.62 89 CYS A N 1
ATOM 719 C CA . CYS A 1 89 ? 7.727 -6.238 1.890 1.00 88.62 89 CYS A CA 1
ATOM 720 C C . CYS A 1 89 ? 7.872 -7.689 1.440 1.00 88.62 89 CYS A C 1
ATOM 722 O O . CYS A 1 89 ? 8.848 -8.027 0.767 1.00 88.62 89 CYS A O 1
ATOM 724 N N . SER A 1 90 ? 6.930 -8.558 1.818 1.00 89.81 90 SER A N 1
ATOM 725 C CA . SER A 1 90 ? 7.046 -9.992 1.541 1.00 89.81 90 SER A CA 1
ATOM 726 C C . SER A 1 90 ? 7.010 -10.280 0.044 1.00 89.81 90 SER A C 1
ATOM 728 O O . SER A 1 90 ? 7.764 -11.126 -0.429 1.00 89.81 90 SER A O 1
ATOM 730 N N . ASN A 1 91 ? 6.202 -9.538 -0.718 1.00 93.56 91 ASN A N 1
ATOM 731 C CA . ASN A 1 91 ? 6.155 -9.661 -2.171 1.00 93.56 91 ASN A CA 1
ATOM 732 C C . ASN A 1 91 ? 7.474 -9.226 -2.812 1.00 93.56 91 ASN A C 1
ATOM 734 O O . ASN A 1 91 ? 7.974 -9.901 -3.710 1.00 93.56 91 ASN A O 1
ATOM 738 N N . ALA A 1 92 ? 8.064 -8.128 -2.331 1.00 88.75 92 ALA A N 1
ATOM 739 C CA . ALA A 1 92 ? 9.366 -7.6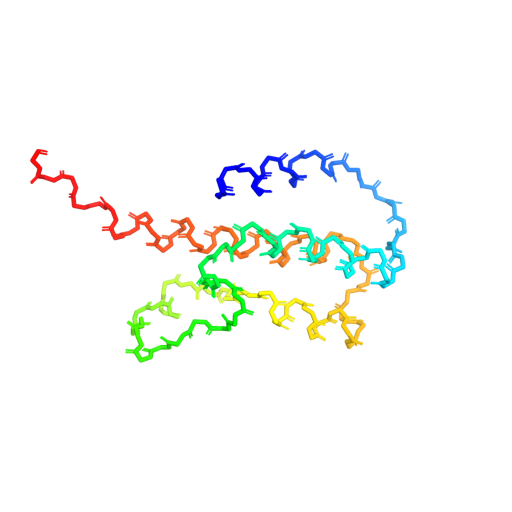75 -2.802 1.00 88.75 92 ALA A CA 1
ATOM 740 C C . ALA A 1 92 ? 10.451 -8.725 -2.524 1.00 88.75 92 ALA A C 1
ATOM 742 O O . ALA A 1 92 ? 11.233 -9.044 -3.415 1.00 88.75 92 ALA A O 1
ATOM 743 N N . MET A 1 93 ? 10.478 -9.309 -1.322 1.00 86.81 93 MET A N 1
ATOM 744 C CA . MET A 1 93 ? 11.409 -10.392 -0.985 1.00 86.81 93 MET A CA 1
ATOM 745 C C . MET A 1 93 ? 11.198 -11.615 -1.881 1.00 86.81 93 MET A C 1
ATOM 747 O O . MET A 1 93 ? 12.145 -12.065 -2.516 1.00 86.81 93 MET A O 1
ATOM 751 N N . GLN A 1 94 ? 9.961 -12.098 -2.003 1.00 88.75 94 GLN A N 1
ATOM 752 C CA . GLN A 1 94 ? 9.627 -13.273 -2.806 1.00 88.75 94 GLN A CA 1
ATOM 753 C C . GLN A 1 94 ? 10.006 -13.101 -4.283 1.00 88.75 94 GLN A C 1
ATOM 755 O O . GLN A 1 94 ? 10.539 -14.025 -4.902 1.00 88.75 94 GLN A O 1
ATOM 760 N N . TYR A 1 95 ? 9.728 -11.930 -4.857 1.00 88.19 95 TYR A N 1
ATOM 761 C CA . TYR A 1 95 ? 10.095 -11.625 -6.234 1.00 88.19 95 TYR A CA 1
ATOM 762 C C . TYR A 1 95 ? 11.624 -11.556 -6.374 1.00 88.19 95 TYR A C 1
ATOM 764 O O . TYR A 1 95 ? 12.211 -12.284 -7.175 1.00 88.19 95 TYR A O 1
ATOM 772 N N . ASN A 1 96 ? 12.300 -10.785 -5.516 1.00 83.75 96 ASN A N 1
ATOM 773 C CA . ASN A 1 96 ? 13.757 -10.614 -5.556 1.00 83.75 96 ASN A CA 1
ATOM 774 C C . ASN A 1 96 ? 14.534 -11.918 -5.308 1.00 83.75 96 ASN A C 1
ATOM 776 O O . ASN A 1 96 ? 15.584 -12.131 -5.914 1.00 83.75 96 ASN A O 1
ATOM 780 N N . GLU A 1 97 ? 14.038 -12.822 -4.464 1.00 79.00 97 GLU A N 1
ATOM 781 C CA . GLU A 1 97 ? 14.643 -14.140 -4.243 1.00 79.00 97 GLU A CA 1
ATOM 782 C C . GLU A 1 97 ? 14.694 -14.962 -5.536 1.00 79.00 97 GLU A C 1
ATOM 784 O O . GLU A 1 97 ? 15.699 -15.613 -5.809 1.00 79.00 97 GLU A O 1
ATOM 789 N N . ARG A 1 98 ? 13.677 -14.887 -6.404 1.00 67.94 98 ARG A N 1
ATOM 790 C CA . ARG A 1 98 ? 13.705 -15.607 -7.689 1.00 67.94 98 ARG A CA 1
ATOM 791 C C . ARG A 1 98 ? 14.702 -15.026 -8.687 1.00 67.94 98 ARG A C 1
ATOM 793 O O . ARG A 1 98 ? 15.260 -15.780 -9.482 1.00 67.94 98 ARG A O 1
ATOM 800 N N . HIS A 1 99 ? 14.958 -13.722 -8.631 1.00 63.78 99 HIS A N 1
ATOM 801 C CA . HIS A 1 99 ? 15.878 -13.048 -9.555 1.00 63.78 99 HIS A CA 1
ATOM 802 C C . HIS A 1 99 ? 17.326 -12.993 -9.054 1.00 63.78 99 HIS A C 1
ATOM 804 O O . HIS A 1 99 ? 18.241 -12.813 -9.854 1.00 63.78 99 HIS A O 1
ATOM 810 N N . THR A 1 100 ? 17.561 -13.201 -7.756 1.00 61.56 100 THR A N 1
ATOM 811 C CA . THR A 1 100 ? 18.914 -13.248 -7.174 1.00 61.56 100 THR A CA 1
ATOM 812 C C . THR A 1 100 ? 19.542 -14.651 -7.183 1.00 61.56 100 THR A C 1
ATOM 814 O O . THR A 1 100 ? 20.750 -14.770 -6.989 1.00 61.56 100 THR A O 1
ATOM 817 N N . VAL A 1 101 ? 18.800 -15.719 -7.525 1.00 53.00 101 VAL A N 1
ATOM 818 C CA . VAL A 1 101 ? 19.312 -17.110 -7.667 1.00 53.00 101 VAL A CA 1
ATOM 819 C C . VAL A 1 101 ? 20.092 -17.340 -8.987 1.00 53.00 101 VAL A C 1
ATOM 821 O O . VAL A 1 101 ? 20.191 -18.448 -9.505 1.00 53.00 101 VAL A O 1
ATOM 824 N N . TYR A 1 102 ? 20.768 -16.306 -9.495 1.00 48.03 102 TYR A N 1
ATOM 825 C CA . TYR A 1 102 ? 21.985 -16.461 -10.300 1.00 48.03 102 TYR A CA 1
ATOM 826 C C . TYR A 1 102 ? 23.219 -16.143 -9.445 1.00 48.03 102 TYR A C 1
ATOM 828 O O . TYR A 1 102 ? 23.992 -15.245 -9.759 1.00 48.03 102 TYR A O 1
ATOM 836 N N . HIS A 1 103 ? 23.457 -16.924 -8.386 1.00 45.22 103 HIS A N 1
ATOM 837 C CA . HIS A 1 103 ? 24.804 -17.044 -7.824 1.00 45.22 103 HIS A CA 1
ATOM 838 C C . HIS A 1 103 ? 25.539 -18.182 -8.553 1.00 45.22 103 HIS A C 1
ATOM 840 O O . HIS A 1 103 ? 25.613 -19.318 -8.088 1.00 45.22 103 HIS A O 1
ATOM 846 N N . LYS A 1 104 ? 26.052 -17.880 -9.749 1.00 38.66 104 LYS A N 1
ATOM 847 C CA . LYS A 1 104 ? 27.159 -18.618 -10.376 1.00 38.66 104 LYS A CA 1
ATOM 848 C C . LYS A 1 104 ? 28.215 -17.622 -10.857 1.00 38.66 104 LYS A C 1
ATOM 850 O O . LYS A 1 104 ? 28.315 -17.362 -12.051 1.00 38.66 104 LYS A O 1
ATOM 855 N N . GLN A 1 105 ? 28.986 -17.090 -9.914 1.00 34.06 105 GLN A N 1
ATOM 856 C CA . GLN A 1 105 ? 30.451 -17.184 -9.860 1.00 34.06 105 GLN A CA 1
ATOM 857 C C . GLN A 1 105 ? 30.935 -16.763 -8.476 1.00 34.06 105 GLN A C 1
ATOM 859 O O . GLN A 1 105 ? 30.279 -15.886 -7.874 1.00 34.06 105 GLN A O 1
#

InterPro domains:
  IPR001487 Bromodomain [PF00439] (28-105)
  IPR001487 Bromodomain [PR00503] (36-49)
  IPR001487 Bromodomain [PR00503] (50-66)
  IPR001487 Bromodomain [PR00503] (66-84)
  IPR001487 Bromodomain [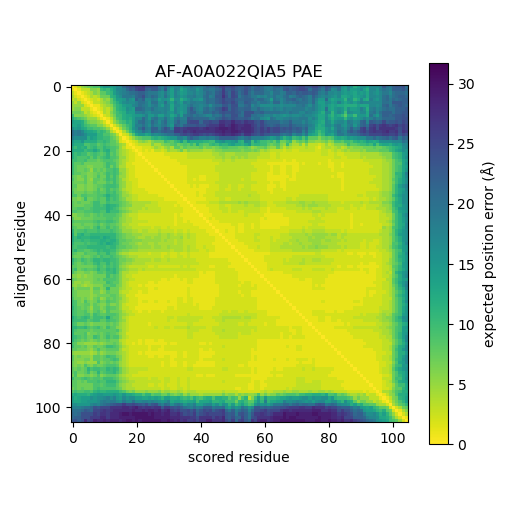PR00503] (84-103)
  IPR001487 Bromodomain [PS50014] (33-103)
  IPR001487 Bromodomain [SM00297] (14-105)
  IPR018359 Bromodomain, conserved site [PS00633] (39-95)
  IPR036427 Bromodomain-like superfamily [G3DSA:1.20.920.10] (18-105)
  IPR036427 Bromodomain-like superfamily [SSF47370] (20-104)
  IPR051831 Bromodomain-containing [PTHR22881] (18-105)

Secondary structure (DSSP, 8-state):
-HHHHHHHHTT---TTPPPPPHHHHHHHHHHHHTT-TT-TTSS---TTT-TTHHHH-SS---HHHHHHHHHTT--SSHHHHHHHHHHHHHHHHHHHHHHH-----

Mean predicted aligned error: 7.21 Å

Solvent-acc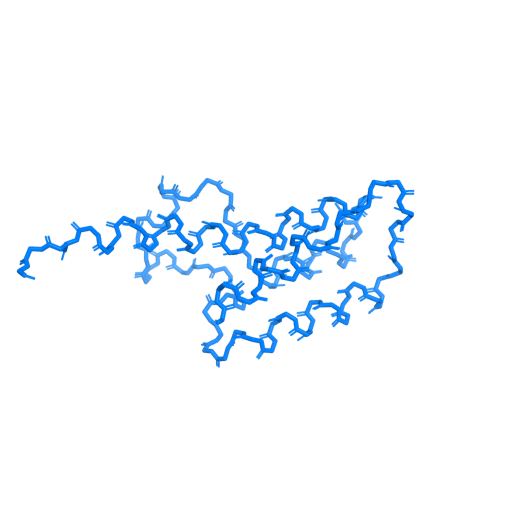essible surface area (backbone atoms only — not comparable to full-atom values): 6468 Å² total; per-residue (Å²): 101,72,70,62,52,51,59,60,56,72,71,64,80,64,89,89,63,76,54,72,58,69,68,59,53,49,53,49,51,53,62,55,50,66,61,43,81,82,50,80,50,48,47,77,83,54,54,86,84,40,73,61,50,71,81,73,40,88,70,81,52,20,54,48,57,54,49,52,37,57,74,70,60,70,50,88,42,48,66,60,50,50,50,50,62,47,31,38,55,54,47,51,48,61,53,48,56,69,71,57,74,74,81,82,126

Organism: Erythranthe guttata (NCBI:txid4155)

Sequence (105 aa):
VLFDLCFLLDNIGTAAAPLPDKNALELILDKLQKKDVYGVYAEPVDSKELPDYYDLIKYPMDFATVRRKLQNGSYETLEQFEHDVFLICSNAMQYNERHTVYHKQ

Radius of gyration: 14.85 Å; Cα contacts (8 Å, |Δi|>4): 80; chains: 1; bounding box: 43×28×40 Å

pLDDT: mean 83.32, std 17.76, range [34.06, 98.62]

Nearest PDB structures (foldseek):
  3rcw-assembly7_G  TM=9.438E-01  e=1.337E-05  Homo sapiens
  4uye-assembly2_B  TM=9.561E-01  e=2.784E-05  Homo sapiens
  5owa-assembly1_A  TM=9.728E-01  e=3.780E-05  Homo sapiens
  3rcw-assembly2_B  TM=9.191E-01  e=1.929E-05  Homo sapiens
  5uiy-assembly1_A  TM=8.715E-01  e=8.897E-05  Homo sapiens

Foldseek 3Di:
DLVVLVVVLVVPPDPDDFDDDLVVLVVVLVVSVVVVVVCCQADWDDCVVVVCLCVQQPDTAGSVRLNVCSVVVVDRGPVVSSVRSVSSSVSVVSVVVVVVVPPDD